Protein AF-A0A7W3PGR4-F1 (afdb_monomer_lite)

Structure (mmCIF, N/CA/C/O backbone):
data_AF-A0A7W3PGR4-F1
#
_entry.id   AF-A0A7W3PGR4-F1
#
loop_
_atom_site.group_PDB
_atom_site.id
_atom_site.type_symbol
_atom_site.label_atom_id
_atom_site.label_alt_id
_atom_site.label_comp_id
_atom_site.label_asym_id
_atom_site.label_entity_id
_atom_site.label_seq_id
_atom_site.pdbx_PDB_ins_code
_atom_site.Cartn_x
_atom_site.Cartn_y
_atom_site.Cartn_z
_atom_site.occupancy
_atom_site.B_iso_or_equiv
_atom_site.auth_seq_id
_atom_site.auth_comp_id
_atom_site.auth_asym_id
_atom_site.auth_atom_id
_atom_site.pdbx_PDB_model_num
ATOM 1 N N . MET A 1 1 ? -48.726 5.633 25.577 1.00 45.12 1 MET A N 1
ATOM 2 C CA . MET A 1 1 ? -47.273 5.735 25.833 1.00 45.12 1 MET A CA 1
ATOM 3 C C . MET A 1 1 ? -46.568 5.246 24.577 1.00 45.12 1 MET A C 1
ATOM 5 O O . MET A 1 1 ? -46.799 4.103 24.207 1.00 45.12 1 MET A O 1
ATOM 9 N N . SER A 1 2 ? -45.846 6.109 23.850 1.00 62.12 2 SER A N 1
ATOM 10 C CA . SER A 1 2 ? -45.105 5.683 22.654 1.00 62.12 2 SER A CA 1
ATOM 11 C C . SER A 1 2 ? -43.881 4.888 23.089 1.00 62.12 2 SER A C 1
ATOM 13 O O . SER A 1 2 ? -43.137 5.335 23.963 1.00 62.12 2 SER A O 1
ATOM 15 N N . ASN A 1 3 ? -43.682 3.715 22.495 1.00 65.50 3 ASN A N 1
ATOM 16 C CA . ASN A 1 3 ? -42.458 2.946 22.667 1.00 65.50 3 ASN A CA 1
ATOM 17 C C . ASN A 1 3 ? -41.300 3.771 22.096 1.00 65.50 3 ASN A C 1
ATOM 19 O O . ASN A 1 3 ? -41.111 3.834 20.886 1.00 65.50 3 ASN A O 1
ATOM 23 N N . PHE A 1 4 ? -40.564 4.460 22.964 1.00 67.38 4 PHE A N 1
ATOM 24 C CA . PHE A 1 4 ? -39.260 4.999 22.613 1.00 67.38 4 PHE A CA 1
ATOM 25 C C . PHE A 1 4 ? -38.299 3.813 22.545 1.00 67.38 4 PHE A C 1
ATOM 27 O O . PHE A 1 4 ? -37.791 3.353 23.568 1.00 67.38 4 PHE A O 1
ATOM 34 N N . GLU A 1 5 ? -38.067 3.294 21.342 1.00 66.75 5 GLU A N 1
ATOM 35 C CA . GLU A 1 5 ? -36.901 2.455 21.089 1.00 66.75 5 GLU A CA 1
ATOM 36 C C . GLU A 1 5 ? -35.657 3.327 21.259 1.00 66.75 5 GLU A C 1
ATOM 38 O O . GLU A 1 5 ? -35.270 4.108 20.391 1.00 66.75 5 GLU A O 1
ATOM 43 N N . VAL A 1 6 ? -35.048 3.237 22.440 1.00 70.69 6 VAL A N 1
ATOM 44 C CA . VAL A 1 6 ? -33.737 3.821 22.705 1.00 70.69 6 VAL A CA 1
ATOM 45 C C . VAL A 1 6 ? -32.750 3.129 21.769 1.00 70.69 6 VAL A C 1
ATOM 47 O O . VAL A 1 6 ? -32.481 1.937 21.928 1.00 70.69 6 VAL A O 1
ATOM 50 N N . ALA A 1 7 ? -32.228 3.865 20.783 1.00 68.94 7 ALA A N 1
ATOM 51 C CA . ALA A 1 7 ? -31.227 3.361 19.851 1.00 68.94 7 ALA A CA 1
ATOM 52 C C . ALA A 1 7 ? -30.089 2.691 20.635 1.00 68.94 7 ALA A C 1
ATOM 54 O O . ALA A 1 7 ? -29.401 3.332 21.437 1.00 68.94 7 ALA A O 1
ATOM 55 N N . ARG A 1 8 ? -29.913 1.375 20.449 1.00 63.97 8 ARG A N 1
ATOM 56 C CA . ARG A 1 8 ? -28.825 0.636 21.095 1.00 63.97 8 ARG A CA 1
ATOM 57 C C . ARG A 1 8 ? -27.508 1.288 20.695 1.00 63.97 8 ARG A C 1
ATOM 59 O O . ARG A 1 8 ? -27.211 1.422 19.512 1.00 63.97 8 ARG A O 1
ATOM 66 N N . ARG A 1 9 ? -26.701 1.655 21.692 1.00 62.38 9 ARG A N 1
ATOM 67 C CA . ARG A 1 9 ? -25.335 2.142 21.488 1.00 62.38 9 ARG A CA 1
ATOM 68 C C . ARG A 1 9 ? -24.590 1.087 20.668 1.00 62.38 9 ARG A C 1
ATOM 70 O O . ARG A 1 9 ? -24.339 -0.005 21.182 1.00 62.38 9 ARG A O 1
ATOM 77 N N . GLN A 1 10 ? -24.285 1.377 19.400 1.00 65.12 10 GLN A N 1
ATOM 78 C CA . GLN A 1 10 ? -23.440 0.489 18.609 1.00 65.12 10 GLN A CA 1
ATOM 79 C C . GLN A 1 10 ? -22.144 0.290 19.392 1.00 65.12 10 GLN A C 1
ATOM 81 O O . GLN A 1 10 ? -21.524 1.259 19.836 1.00 65.12 10 GLN A O 1
ATOM 86 N N . LYS A 1 11 ? -21.792 -0.972 19.650 1.00 60.94 11 LYS A N 1
ATOM 87 C CA . LYS A 1 11 ? -20.600 -1.327 20.416 1.00 60.94 11 LYS A CA 1
ATOM 88 C C . LYS A 1 11 ? -19.414 -0.670 19.715 1.00 60.94 11 LYS A C 1
ATOM 90 O O . LYS A 1 11 ? -19.114 -0.997 18.567 1.00 60.94 11 LYS A O 1
ATOM 95 N N . GLN A 1 12 ? -18.822 0.322 20.378 1.00 62.19 12 GLN A N 1
ATOM 96 C CA . GLN A 1 12 ? -17.685 1.056 19.846 1.00 62.19 12 GLN A CA 1
ATOM 97 C C . GLN A 1 12 ? -16.593 0.033 19.550 1.00 62.19 12 GLN A C 1
ATOM 99 O O . GLN A 1 12 ? -16.208 -0.737 20.433 1.00 62.19 12 GLN A O 1
ATOM 104 N N . GLU A 1 13 ? -16.178 -0.040 18.287 1.00 63.22 13 GLU A N 1
ATOM 105 C CA . GLU A 1 13 ? -15.078 -0.913 17.899 1.00 63.22 13 GLU A CA 1
ATOM 106 C C . GLU A 1 13 ? -13.844 -0.555 18.734 1.00 63.22 13 GLU A C 1
ATOM 108 O O . GLU A 1 13 ?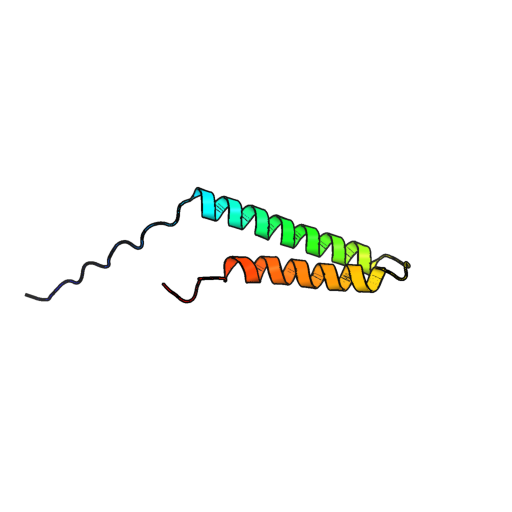 -13.661 0.621 19.072 1.00 63.22 13 GLU A O 1
ATOM 113 N N . PRO A 1 14 ? -13.006 -1.539 19.110 1.00 73.94 14 PRO A N 1
ATOM 114 C CA . PRO A 1 14 ? -11.811 -1.255 19.885 1.00 73.94 14 PRO A CA 1
ATOM 115 C C . PRO A 1 14 ? -10.970 -0.212 19.141 1.00 73.94 14 PRO A C 1
ATOM 117 O O . PRO A 1 14 ? -10.488 -0.477 18.041 1.00 73.94 14 PRO A O 1
ATOM 120 N N . THR A 1 15 ? -10.778 0.968 19.738 1.00 79.06 15 THR A N 1
ATOM 121 C CA . THR A 1 15 ? -10.069 2.101 19.115 1.00 79.06 15 THR A CA 1
ATOM 122 C C . THR A 1 15 ? -8.693 1.696 18.580 1.00 79.06 15 THR A C 1
ATOM 124 O O . THR A 1 15 ? -8.279 2.149 17.519 1.00 79.06 15 THR A O 1
ATOM 127 N N . ALA A 1 16 ? -8.005 0.777 19.265 1.00 85.62 16 ALA A N 1
ATOM 128 C CA . ALA A 1 16 ? -6.721 0.241 18.824 1.00 85.62 16 ALA A CA 1
ATOM 129 C C . ALA A 1 16 ? -6.809 -0.525 17.490 1.00 85.62 16 ALA A C 1
ATOM 131 O O . ALA A 1 16 ? -5.941 -0.361 16.638 1.00 85.62 16 ALA A O 1
ATOM 132 N N . ALA A 1 17 ? -7.864 -1.319 17.274 1.00 85.06 17 ALA A N 1
ATOM 133 C CA . ALA A 1 17 ? -8.052 -2.063 16.028 1.00 85.06 17 ALA A CA 1
ATOM 134 C C . ALA A 1 17 ? -8.283 -1.115 14.840 1.00 85.06 17 ALA A C 1
ATOM 136 O O . ALA A 1 17 ? -7.713 -1.318 13.769 1.00 85.06 17 ALA A O 1
ATOM 137 N N . LEU A 1 18 ? -9.044 -0.036 15.054 1.00 85.88 18 LEU A N 1
ATOM 138 C CA . LEU A 1 18 ? -9.240 1.027 14.063 1.00 85.88 18 LEU A CA 1
ATOM 139 C C . LEU A 1 18 ? -7.922 1.726 13.705 1.00 85.88 18 LEU A C 1
ATOM 141 O O . LEU A 1 18 ? -7.630 1.911 12.526 1.00 85.88 18 LEU A O 1
ATOM 145 N N . VAL A 1 19 ? -7.101 2.063 14.705 1.00 90.12 19 VAL A N 1
ATOM 146 C CA . VAL A 1 19 ? -5.795 2.707 14.490 1.00 90.12 19 VAL A CA 1
ATOM 147 C C . VAL A 1 19 ? -4.839 1.790 13.725 1.00 90.12 19 VAL A C 1
ATOM 149 O O . VAL A 1 19 ? -4.215 2.232 12.765 1.00 90.12 19 VAL A O 1
ATOM 152 N N . VAL A 1 20 ? -4.756 0.506 14.087 1.00 92.00 20 VAL A N 1
ATOM 153 C CA . VAL A 1 20 ? -3.920 -0.467 13.362 1.00 92.00 20 VAL A CA 1
ATOM 154 C C . VAL A 1 20 ? -4.383 -0.602 11.912 1.00 92.00 20 VAL A C 1
ATOM 156 O O . VAL A 1 20 ? -3.560 -0.539 10.999 1.00 92.00 20 VAL A O 1
ATOM 159 N N . ARG A 1 21 ? -5.697 -0.722 11.683 1.00 90.94 21 ARG A N 1
ATOM 160 C CA . ARG A 1 21 ? -6.269 -0.801 10.333 1.00 90.94 21 ARG A CA 1
ATOM 161 C C . ARG A 1 21 ? -5.918 0.437 9.514 1.00 90.94 21 ARG A C 1
ATOM 163 O O . ARG A 1 21 ? -5.476 0.293 8.378 1.00 90.94 21 ARG A O 1
ATOM 170 N N . PHE A 1 22 ? -6.047 1.627 10.100 1.00 91.81 22 PHE A N 1
ATOM 171 C CA . PHE A 1 22 ? -5.659 2.880 9.459 1.00 91.81 22 PHE A CA 1
ATOM 172 C C . PHE A 1 22 ? -4.178 2.888 9.067 1.00 91.81 22 PHE A C 1
ATOM 174 O O . PHE A 1 22 ? -3.869 3.156 7.911 1.00 91.81 22 PHE A O 1
ATOM 181 N N . ILE A 1 23 ? -3.274 2.542 9.989 1.00 96.19 23 ILE A N 1
ATOM 182 C CA . ILE A 1 23 ? -1.826 2.534 9.728 1.00 96.19 23 ILE A CA 1
ATOM 183 C C . ILE A 1 23 ? -1.482 1.572 8.586 1.00 96.19 23 ILE A C 1
ATOM 185 O O . ILE A 1 23 ? -0.744 1.943 7.676 1.00 96.19 23 ILE A O 1
ATOM 189 N N . VAL A 1 24 ? -2.046 0.360 8.597 1.00 95.50 24 VAL A N 1
ATOM 190 C CA . VAL A 1 24 ? -1.819 -0.638 7.540 1.00 95.50 24 VAL A CA 1
ATOM 191 C C . VAL A 1 24 ? -2.321 -0.132 6.186 1.00 95.50 24 VAL A C 1
ATOM 193 O O . VAL A 1 24 ? -1.598 -0.213 5.194 1.00 95.50 24 VAL A O 1
ATOM 196 N N . CYS A 1 25 ? -3.532 0.429 6.134 1.00 96.38 25 CYS A N 1
ATOM 197 C CA . CYS A 1 25 ? -4.100 0.951 4.890 1.00 96.38 25 CYS A CA 1
ATOM 198 C C . CYS A 1 25 ? -3.301 2.152 4.372 1.00 96.38 25 CYS A C 1
ATOM 200 O O . CYS A 1 25 ? -3.001 2.230 3.184 1.00 96.38 25 CYS A O 1
ATOM 202 N N . PHE A 1 26 ? -2.886 3.052 5.261 1.00 96.50 26 PHE A N 1
ATOM 203 C CA . PHE A 1 26 ? -2.074 4.210 4.903 1.00 96.50 26 PHE A CA 1
ATOM 204 C C . PHE A 1 26 ? -0.698 3.806 4.358 1.00 96.50 26 PHE A C 1
ATOM 206 O O . PHE A 1 26 ? -0.251 4.339 3.343 1.00 96.50 26 PHE A O 1
ATOM 213 N N . ALA A 1 27 ? -0.049 2.816 4.975 1.00 97.94 27 ALA A N 1
ATOM 214 C CA . ALA A 1 27 ? 1.213 2.274 4.481 1.00 97.94 27 ALA A CA 1
ATOM 215 C C . ALA A 1 27 ? 1.056 1.623 3.096 1.00 97.94 27 ALA A C 1
ATOM 217 O O . ALA A 1 27 ? 1.8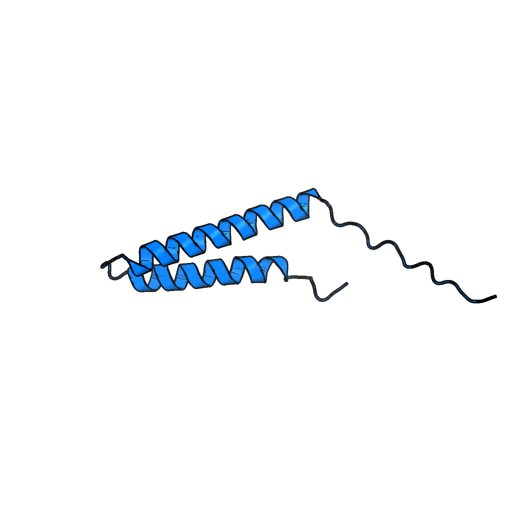91 1.850 2.223 1.00 97.94 27 ALA A O 1
ATOM 218 N N . LEU A 1 28 ? -0.027 0.870 2.867 1.00 97.69 28 LEU A N 1
ATOM 219 C CA . 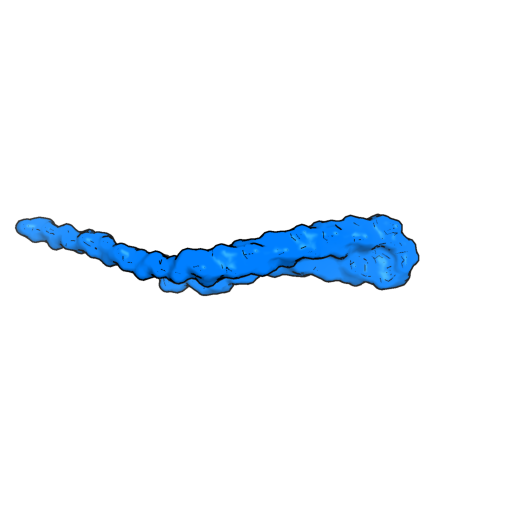LEU A 1 28 ? -0.339 0.298 1.551 1.00 97.69 28 LEU A CA 1
ATOM 220 C C . LEU A 1 28 ? -0.571 1.374 0.489 1.00 97.69 28 LEU A C 1
ATOM 222 O O . LEU A 1 28 ? -0.097 1.230 -0.634 1.00 97.69 28 LEU A O 1
ATOM 226 N N . PHE A 1 29 ? -1.253 2.461 0.848 1.00 97.81 29 PHE A N 1
ATOM 227 C CA . PHE A 1 29 ? -1.485 3.586 -0.050 1.00 97.81 29 PHE A CA 1
ATOM 228 C C . PHE A 1 29 ? -0.170 4.251 -0.477 1.00 97.81 29 PHE A C 1
ATOM 230 O O . PHE A 1 29 ? 0.100 4.379 -1.671 1.00 97.81 29 PHE A O 1
ATOM 237 N N . LEU A 1 30 ? 0.678 4.622 0.490 1.00 98.44 30 LEU A N 1
ATOM 238 C CA . LEU A 1 30 ? 1.976 5.244 0.209 1.00 98.44 30 LEU A CA 1
ATOM 239 C C . LEU A 1 30 ? 2.921 4.297 -0.536 1.00 98.44 30 LEU A C 1
ATOM 241 O O . LEU A 1 30 ? 3.577 4.709 -1.491 1.00 98.44 30 LEU A O 1
ATOM 245 N N . GLY A 1 31 ? 2.968 3.027 -0.130 1.00 98.19 31 GLY A N 1
ATOM 246 C CA . GLY A 1 31 ? 3.761 1.999 -0.800 1.00 98.19 31 GLY A CA 1
ATOM 247 C C . GLY A 1 31 ? 3.307 1.774 -2.242 1.00 98.19 31 GLY A C 1
ATOM 248 O O . GLY A 1 31 ? 4.141 1.686 -3.140 1.00 98.19 31 GLY A O 1
ATOM 249 N N . GLY A 1 32 ? 1.995 1.761 -2.485 1.00 98.12 32 GLY A N 1
ATOM 250 C CA . GLY A 1 32 ? 1.426 1.679 -3.826 1.00 98.12 32 GLY A CA 1
ATOM 251 C C . GLY A 1 32 ? 1.804 2.876 -4.695 1.00 98.12 32 GLY A C 1
ATOM 252 O O . GLY A 1 32 ? 2.281 2.690 -5.813 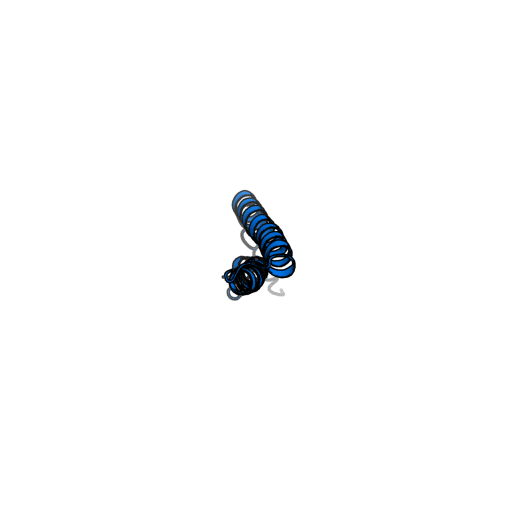1.00 98.12 32 GLY A O 1
ATOM 253 N N . PHE A 1 33 ? 1.704 4.096 -4.159 1.00 97.88 33 PHE A N 1
ATOM 254 C CA . PHE A 1 33 ? 2.157 5.310 -4.848 1.00 97.88 33 PHE A CA 1
ATOM 255 C C . PHE A 1 33 ? 3.653 5.276 -5.184 1.00 97.88 33 PHE A C 1
ATOM 257 O O . PHE A 1 33 ? 4.042 5.629 -6.297 1.00 97.88 33 PHE A O 1
ATOM 264 N N . ALA A 1 34 ? 4.492 4.817 -4.254 1.00 98.00 34 ALA A N 1
ATOM 265 C CA . ALA A 1 34 ? 5.925 4.676 -4.486 1.00 98.00 34 ALA A CA 1
ATOM 266 C C . ALA A 1 34 ? 6.226 3.646 -5.589 1.00 98.00 34 ALA A C 1
ATOM 268 O O . ALA A 1 34 ? 7.038 3.917 -6.471 1.00 98.00 34 ALA A O 1
ATOM 269 N N . LEU A 1 35 ? 5.538 2.499 -5.591 1.00 97.50 35 LEU A N 1
ATOM 270 C CA . LEU A 1 35 ? 5.665 1.486 -6.646 1.00 97.50 35 LEU A CA 1
ATOM 271 C C . LEU A 1 35 ? 5.232 2.017 -8.016 1.00 97.50 35 LEU A C 1
ATOM 273 O O . LEU A 1 35 ? 5.919 1.764 -9.004 1.00 97.50 35 LEU A O 1
ATOM 277 N N . MET A 1 36 ? 4.143 2.789 -8.075 1.00 97.81 36 MET A N 1
ATOM 278 C CA . MET A 1 36 ? 3.712 3.453 -9.308 1.00 97.81 36 MET A CA 1
ATOM 279 C C . MET A 1 36 ? 4.765 4.446 -9.801 1.00 97.81 36 MET A C 1
ATOM 281 O O . MET A 1 36 ? 5.107 4.427 -10.980 1.00 97.81 36 MET A O 1
ATOM 285 N N . ALA A 1 37 ? 5.328 5.270 -8.914 1.00 96.81 37 ALA A N 1
ATOM 286 C CA . ALA A 1 37 ? 6.380 6.213 -9.282 1.00 96.81 37 ALA A CA 1
ATOM 287 C C . ALA A 1 37 ? 7.614 5.485 -9.845 1.00 96.81 37 ALA A C 1
ATOM 289 O O . ALA A 1 37 ? 8.062 5.802 -10.946 1.00 96.81 37 ALA A O 1
ATOM 290 N N . VAL A 1 38 ? 8.107 4.453 -9.151 1.00 96.62 38 VAL A N 1
ATOM 291 C CA . VAL A 1 38 ? 9.251 3.642 -9.606 1.00 96.62 38 VAL A CA 1
ATOM 292 C C . VAL A 1 38 ? 8.950 2.949 -10.938 1.00 96.62 38 VAL A C 1
ATOM 294 O O . VAL A 1 38 ? 9.762 3.018 -11.857 1.00 96.62 38 VAL A O 1
ATOM 297 N N . GLY A 1 39 ? 7.778 2.324 -11.076 1.00 95.81 39 GLY A N 1
ATOM 298 C CA . GLY A 1 39 ? 7.363 1.655 -12.309 1.00 95.81 39 GLY A CA 1
ATOM 299 C C . GLY A 1 39 ? 7.152 2.609 -13.487 1.00 95.81 39 GLY A C 1
ATOM 300 O O . GLY A 1 39 ? 7.340 2.206 -14.627 1.00 95.81 39 GLY A O 1
ATOM 301 N N . SER A 1 40 ? 6.803 3.874 -13.233 1.00 94.69 40 SER A N 1
ATOM 302 C CA . SER A 1 40 ? 6.625 4.886 -14.286 1.00 94.69 40 SER A CA 1
ATOM 303 C C . SER A 1 40 ? 7.936 5.474 -14.816 1.00 94.69 40 SER A C 1
ATOM 305 O O . SER A 1 40 ? 7.965 5.973 -15.935 1.00 94.69 40 SER A O 1
ATOM 307 N N . LEU A 1 41 ? 9.006 5.425 -14.016 1.00 93.81 41 LEU A N 1
ATOM 308 C CA . LEU A 1 41 ? 10.313 6.009 -14.341 1.00 93.81 41 LEU A CA 1
ATOM 309 C C . LEU A 1 41 ? 11.359 4.964 -14.759 1.00 93.81 41 LEU A C 1
ATOM 311 O O . LEU A 1 41 ? 12.438 5.330 -15.218 1.00 93.81 41 LEU A O 1
ATOM 315 N N . GLY A 1 42 ? 11.096 3.676 -14.533 1.00 85.88 42 GLY A N 1
ATOM 316 C CA . GLY A 1 42 ? 12.062 2.610 -14.780 1.00 85.88 42 GLY A CA 1
ATOM 317 C C . GLY A 1 42 ? 12.029 2.079 -16.214 1.00 85.88 42 GLY A C 1
ATOM 318 O O . GLY A 1 42 ? 10.968 1.745 -16.728 1.00 85.88 42 GLY A O 1
ATOM 319 N N . GLU A 1 43 ? 13.202 1.835 -16.795 1.00 89.88 43 GLU A N 1
ATOM 320 C CA . GLU A 1 43 ? 13.370 1.184 -18.113 1.00 89.88 43 GLU A CA 1
ATOM 321 C C . GLU A 1 43 ? 13.487 -0.353 -18.025 1.00 89.88 43 GLU A C 1
ATOM 323 O O . GLU A 1 43 ? 13.691 -1.049 -19.020 1.00 89.88 43 GLU A O 1
ATOM 328 N N . ALA A 1 44 ? 13.405 -0.916 -16.817 1.00 91.75 44 ALA A N 1
ATOM 329 C CA . ALA A 1 44 ? 13.492 -2.356 -16.624 1.00 91.75 44 ALA A CA 1
ATOM 330 C C . ALA A 1 44 ? 12.260 -3.066 -17.208 1.00 91.75 44 ALA A C 1
ATOM 332 O O . ALA A 1 44 ? 11.134 -2.585 -17.110 1.00 91.75 44 ALA A O 1
ATOM 333 N N . ALA A 1 45 ? 12.441 -4.291 -17.709 1.00 93.00 45 ALA A N 1
ATOM 334 C CA . ALA A 1 45 ? 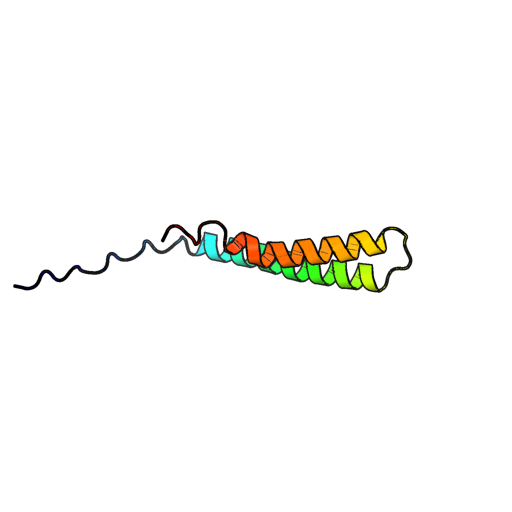11.320 -5.124 -18.160 1.00 93.00 45 ALA A CA 1
ATOM 335 C C . ALA A 1 45 ? 10.281 -5.394 -17.046 1.00 93.00 45 ALA A C 1
ATOM 337 O O . ALA A 1 45 ? 9.134 -5.732 -17.331 1.00 93.00 45 ALA A O 1
ATOM 338 N N . SER A 1 46 ? 10.667 -5.233 -15.774 1.00 93.56 46 SER A N 1
ATOM 339 C CA . SER A 1 46 ? 9.778 -5.363 -14.620 1.00 93.56 46 SER A CA 1
ATOM 340 C C . SER A 1 46 ? 8.906 -4.126 -14.349 1.00 93.56 46 SER A C 1
ATOM 342 O O . SER A 1 46 ? 7.932 -4.232 -13.602 1.00 93.56 46 SER A O 1
ATOM 344 N N . SER A 1 47 ? 9.214 -2.969 -14.943 1.00 94.81 47 SER A N 1
ATOM 345 C CA . SER A 1 47 ? 8.557 -1.686 -14.659 1.00 94.81 47 SER A CA 1
ATOM 346 C C . SER A 1 47 ? 7.032 -1.694 -14.832 1.00 94.81 47 SER A C 1
ATOM 348 O O . SER A 1 47 ? 6.349 -1.210 -13.924 1.00 94.81 47 SER A O 1
ATOM 350 N N . PRO A 1 48 ? 6.449 -2.310 -15.887 1.00 96.25 48 PRO A N 1
ATOM 351 C CA . PRO A 1 48 ? 4.994 -2.400 -16.010 1.00 96.25 48 PRO A CA 1
ATOM 352 C C . PRO A 1 48 ? 4.350 -3.170 -14.851 1.00 96.25 48 PRO A C 1
ATOM 354 O O . PRO A 1 48 ? 3.289 -2.786 -14.363 1.00 96.25 48 PRO A O 1
ATOM 357 N N . TYR A 1 49 ? 5.007 -4.225 -14.359 1.00 97.31 49 TYR A N 1
ATOM 358 C CA . TYR A 1 49 ? 4.507 -5.003 -13.225 1.00 97.31 49 TYR A CA 1
ATOM 359 C C . TYR A 1 49 ? 4.597 -4.226 -11.911 1.00 97.31 49 TYR A C 1
ATOM 361 O O . TYR A 1 49 ? 3.693 -4.340 -11.087 1.00 97.31 49 TYR A O 1
ATOM 369 N N . LEU A 1 50 ? 5.639 -3.409 -11.718 1.00 97.12 50 LEU A N 1
ATOM 370 C CA . LEU A 1 50 ? 5.741 -2.518 -10.555 1.00 97.12 50 LEU A CA 1
ATOM 371 C C . LEU A 1 50 ? 4.633 -1.464 -10.567 1.00 97.12 50 LEU A C 1
ATOM 373 O O . LEU A 1 50 ? 3.993 -1.236 -9.542 1.00 97.12 50 LEU A O 1
ATOM 377 N N . PHE A 1 51 ? 4.355 -0.880 -11.734 1.00 97.25 51 PHE A N 1
ATOM 378 C CA . PHE A 1 51 ? 3.285 0.098 -11.887 1.00 97.25 51 PHE A CA 1
ATOM 379 C C . PHE A 1 51 ? 1.909 -0.509 -11.578 1.00 97.25 51 PHE A C 1
ATOM 381 O O . PHE A 1 51 ? 1.169 0.012 -10.743 1.00 97.25 51 PHE A O 1
ATOM 388 N N . VAL A 1 52 ? 1.590 -1.657 -12.187 1.00 97.88 52 VAL A N 1
ATOM 389 C CA . VAL A 1 52 ? 0.327 -2.374 -11.943 1.00 97.88 52 VAL A CA 1
ATOM 390 C C . VAL A 1 52 ? 0.231 -2.864 -10.495 1.00 97.88 52 VAL A C 1
ATOM 392 O O . VAL A 1 52 ? -0.820 -2.729 -9.871 1.00 97.88 52 VAL A O 1
ATOM 395 N N . GLY A 1 53 ? 1.324 -3.375 -9.925 1.00 97.75 53 GLY A N 1
ATOM 396 C CA . GLY A 1 53 ? 1.391 -3.763 -8.516 1.00 97.75 53 GLY A CA 1
ATOM 397 C C . GLY A 1 53 ? 1.106 -2.591 -7.574 1.00 97.75 53 GLY A C 1
ATOM 398 O O . GLY A 1 53 ? 0.388 -2.753 -6.588 1.00 97.75 53 GLY A O 1
ATOM 399 N N . GLY A 1 54 ? 1.589 -1.395 -7.915 1.00 97.81 54 GLY A N 1
ATOM 400 C CA . GLY A 1 54 ? 1.283 -0.169 -7.188 1.00 97.81 54 GLY A CA 1
ATOM 401 C C . GLY A 1 54 ? -0.199 0.218 -7.248 1.00 97.81 54 GLY A C 1
ATOM 402 O O . GLY A 1 54 ? -0.783 0.520 -6.207 1.00 97.81 54 GLY A O 1
ATOM 403 N N . ILE A 1 55 ? -0.843 0.106 -8.418 1.00 98.00 55 ILE A N 1
ATOM 404 C CA . ILE A 1 55 ? -2.300 0.309 -8.556 1.00 98.00 55 ILE A CA 1
ATOM 405 C C . ILE A 1 55 ? -3.065 -0.656 -7.644 1.00 98.00 55 ILE A C 1
ATOM 407 O O . ILE A 1 55 ? -3.944 -0.231 -6.895 1.00 98.00 55 ILE A O 1
ATOM 411 N N . LEU A 1 56 ? -2.710 -1.945 -7.659 1.00 97.94 56 LEU A N 1
ATOM 412 C CA . LEU A 1 56 ? -3.357 -2.952 -6.813 1.00 97.94 56 LEU A CA 1
ATOM 413 C C . LEU A 1 56 ? -3.197 -2.635 -5.319 1.00 97.94 56 LEU A C 1
ATOM 415 O O . LEU A 1 56 ? -4.165 -2.744 -4.566 1.00 97.94 56 LEU A O 1
ATOM 419 N N . ALA A 1 57 ? -2.009 -2.199 -4.890 1.00 97.56 57 ALA A N 1
ATOM 420 C CA . ALA A 1 57 ? -1.759 -1.794 -3.507 1.00 97.56 57 ALA A CA 1
ATOM 421 C C . ALA A 1 57 ? -2.604 -0.575 -3.093 1.00 97.56 57 ALA A C 1
ATOM 423 O O . ALA A 1 57 ? -3.196 -0.576 -2.009 1.00 97.56 57 ALA A O 1
ATOM 424 N N . VAL A 1 58 ? -2.742 0.424 -3.976 1.00 97.62 58 VAL A N 1
ATOM 425 C CA . VAL A 1 58 ? -3.634 1.573 -3.754 1.00 97.62 58 VAL A CA 1
ATOM 426 C C . VAL A 1 58 ? -5.086 1.109 -3.649 1.00 97.62 58 VAL A C 1
ATOM 428 O O . VAL A 1 58 ? -5.754 1.452 -2.677 1.00 97.62 58 VAL A O 1
ATOM 431 N N . CYS A 1 59 ? -5.579 0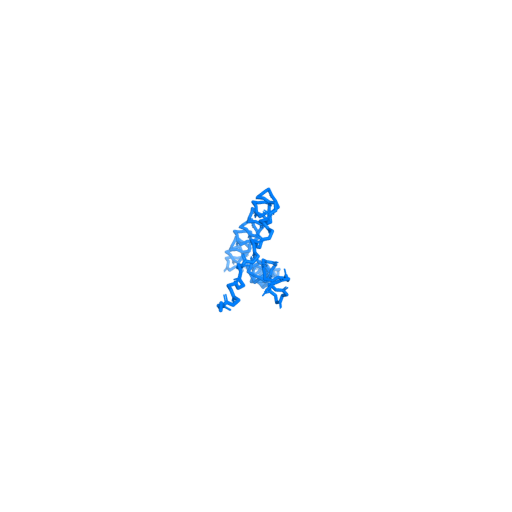.272 -4.563 1.00 96.12 59 CYS A N 1
ATOM 432 C CA . CYS A 1 59 ? -6.943 -0.260 -4.484 1.00 96.12 59 CYS A CA 1
ATOM 433 C C . CYS A 1 59 ? -7.198 -1.013 -3.167 1.00 96.12 59 CYS A C 1
ATOM 435 O O . CYS A 1 59 ? -8.230 -0.807 -2.526 1.00 96.12 59 CYS A O 1
ATOM 437 N N . LEU A 1 60 ? -6.245 -1.836 -2.718 1.00 95.50 60 LEU A N 1
ATOM 438 C CA . LEU A 1 60 ? -6.349 -2.574 -1.456 1.00 95.50 60 LEU A CA 1
ATOM 439 C C . LEU A 1 60 ? -6.390 -1.657 -0.231 1.00 95.50 60 LEU A C 1
ATOM 441 O O . LEU A 1 60 ? -7.114 -1.970 0.712 1.00 95.50 60 LEU A O 1
ATOM 445 N N . SER A 1 61 ? -5.693 -0.516 -0.245 1.00 95.50 61 SER A N 1
ATOM 446 C CA . SER A 1 61 ? -5.759 0.451 0.862 1.00 95.50 61 SER A CA 1
ATOM 447 C C . SER A 1 61 ? -7.167 0.998 1.115 1.00 95.50 61 SER A C 1
ATOM 449 O O . SER A 1 61 ? -7.489 1.333 2.252 1.00 95.50 61 SER A O 1
ATOM 451 N N . PHE A 1 62 ? -8.024 1.026 0.088 1.00 90.12 62 PHE A N 1
ATOM 452 C CA . PHE A 1 62 ? -9.428 1.424 0.208 1.00 90.12 62 PHE A CA 1
ATOM 453 C C . PHE A 1 62 ? -10.367 0.223 0.350 1.00 90.12 62 PHE A C 1
ATOM 455 O O . PHE A 1 62 ? -11.344 0.303 1.087 1.00 90.12 62 PHE A O 1
ATOM 462 N N . GLY A 1 63 ? -10.066 -0.912 -0.287 1.00 88.62 63 GLY A N 1
ATOM 463 C CA . GLY A 1 63 ? -10.885 -2.124 -0.196 1.00 88.62 63 GLY A CA 1
ATOM 464 C C . GLY A 1 63 ? -10.820 -2.809 1.173 1.00 88.62 63 GLY A C 1
ATOM 465 O O . GLY A 1 63 ? -11.854 -3.166 1.734 1.00 88.62 63 GLY A O 1
ATOM 466 N N . LEU A 1 64 ? -9.622 -2.948 1.755 1.00 86.12 64 LEU A N 1
ATOM 467 C CA . LEU A 1 64 ? -9.424 -3.567 3.071 1.00 86.12 64 LEU A CA 1
ATOM 468 C C . LEU A 1 64 ? -10.256 -2.919 4.186 1.00 86.12 64 LEU A C 1
ATOM 470 O O . LEU A 1 64 ? -10.826 -3.677 4.972 1.00 86.12 64 LEU A O 1
ATOM 474 N N . PRO A 1 65 ? -10.377 -1.578 4.294 1.00 81.56 65 PRO A N 1
ATOM 475 C CA . PRO A 1 65 ? -11.226 -0.945 5.296 1.00 81.56 65 PRO A CA 1
ATOM 476 C C . PRO A 1 65 ? -12.735 -1.127 5.074 1.00 81.56 65 PRO A C 1
ATOM 478 O O . PRO A 1 65 ? -13.499 -0.953 6.020 1.00 81.56 65 PRO A O 1
ATOM 481 N N . MET A 1 66 ? -13.166 -1.546 3.881 1.00 80.56 66 MET A N 1
ATOM 482 C CA . MET A 1 66 ? -14.578 -1.805 3.565 1.00 80.56 66 MET A CA 1
ATOM 483 C C . MET A 1 66 ? -15.022 -3.251 3.841 1.00 80.56 66 MET A C 1
ATOM 485 O O . MET A 1 66 ? -16.221 -3.520 3.896 1.00 80.56 66 MET A O 1
ATOM 489 N N . ILE A 1 67 ? -14.091 -4.188 4.063 1.00 77.00 67 ILE A N 1
ATOM 490 C CA . ILE A 1 67 ? -14.426 -5.574 4.427 1.00 77.00 67 ILE A CA 1
ATOM 491 C C . ILE A 1 67 ? -15.172 -5.565 5.773 1.00 77.00 67 ILE A C 1
ATOM 493 O O . ILE A 1 67 ? -14.617 -5.126 6.784 1.00 77.00 67 ILE A O 1
ATOM 497 N N . GLY A 1 68 ? -16.435 -6.008 5.770 1.00 64.62 68 GLY A N 1
ATOM 498 C CA . GLY A 1 68 ? -17.322 -6.036 6.943 1.00 64.62 68 GLY A CA 1
ATOM 499 C C . GLY A 1 68 ? -18.197 -4.790 7.149 1.00 64.62 68 GLY A C 1
ATOM 500 O O . GLY A 1 68 ? -18.943 -4.737 8.122 1.00 64.62 68 GLY A O 1
ATOM 501 N N . ALA A 1 69 ? -18.149 -3.797 6.251 1.00 62.72 69 ALA A N 1
ATOM 502 C CA . ALA A 1 69 ? -19.005 -2.606 6.336 1.00 62.72 69 ALA A CA 1
ATOM 503 C C . ALA A 1 69 ? -20.493 -2.887 6.029 1.00 62.72 69 ALA A C 1
ATOM 505 O O . ALA A 1 69 ? -21.343 -2.048 6.308 1.00 62.72 69 ALA A O 1
ATOM 506 N N . THR A 1 70 ? -20.815 -4.056 5.469 1.00 60.91 70 THR A N 1
ATOM 507 C CA . THR A 1 70 ? -22.162 -4.436 5.014 1.00 60.91 70 THR A CA 1
ATOM 508 C C . THR A 1 70 ? -23.082 -5.000 6.104 1.00 60.91 70 THR A C 1
ATOM 510 O O . THR A 1 70 ? -24.250 -5.238 5.817 1.00 60.91 70 THR A O 1
ATOM 513 N N . GLU A 1 71 ? -22.602 -5.216 7.334 1.00 55.81 71 GLU A N 1
ATOM 514 C CA . GLU A 1 71 ? -23.358 -5.927 8.387 1.00 55.81 71 GLU A CA 1
ATOM 515 C C . GLU A 1 71 ? -23.723 -5.072 9.622 1.00 55.81 71 GLU A C 1
ATOM 517 O O . GLU A 1 71 ? -23.954 -5.619 10.701 1.00 55.81 71 GLU A O 1
ATOM 522 N N . ARG A 1 72 ? -23.778 -3.737 9.510 1.00 48.97 72 ARG A N 1
ATOM 523 C CA . ARG A 1 72 ? -24.111 -2.844 10.642 1.00 48.97 72 ARG A CA 1
ATOM 524 C C . ARG A 1 72 ? -25.412 -2.076 10.494 1.00 48.97 72 ARG A C 1
ATOM 526 O O . ARG A 1 72 ? -25.678 -1.571 9.386 1.00 48.97 72 ARG A O 1
#

Organism: NCBI:txid88382

Foldseek 3Di:
DDPPPPPPDDDPDDVVVVVVLLVQLVCLQVCLVVLLVCLVPDPDPCSVVSNVSSVVSNVCSVVVVCVPVPPD

Radius of gyration: 19.63 Å; chains: 1; bounding box: 61×12×44 Å

pLDDT: mean 85.36, std 14.77, range [45.12, 98.44]

Secondary structure (DSSP, 8-state):
-----------PPPHHHHHHHHHHHHHHHHHHHHHHHHHHH--STTHHHHHHHHHHHHHHHHHHHHTTGGG-

Sequence (72 aa):
MSNFEVARRQKQEPTAALVVRFIVCFALFLGGFALMAVGSLGEAASSPYLFVGGILAVCLSFGLPMIGATER